Protein AF-A0A1G7PWF5-F1 (afdb_monomer_lite)

Radius of gyration: 15.07 Å; chains: 1; bounding box: 35×33×36 Å

Structure (mmCIF, N/CA/C/O backbone):
data_AF-A0A1G7PWF5-F1
#
_entry.id   AF-A0A1G7PWF5-F1
#
loop_
_atom_site.group_PDB
_atom_site.id
_atom_site.type_symbol
_atom_site.label_atom_id
_atom_site.label_alt_id
_atom_site.label_comp_id
_atom_site.label_asym_id
_atom_site.label_entity_id
_atom_site.label_seq_id
_atom_site.pdbx_PDB_ins_code
_atom_site.Cartn_x
_atom_site.Cartn_y
_atom_site.Cartn_z
_atom_site.occupancy
_atom_site.B_iso_or_equiv
_atom_site.auth_seq_id
_atom_site.auth_comp_id
_atom_site.auth_asym_id
_atom_site.auth_atom_id
_atom_site.pdbx_PDB_model_num
ATOM 1 N N . MET A 1 1 ? 5.969 7.345 -7.604 1.00 47.81 1 MET A N 1
ATOM 2 C CA . MET A 1 1 ? 6.328 8.525 -6.767 1.00 47.81 1 MET A CA 1
ATOM 3 C C . MET A 1 1 ? 5.433 9.717 -7.108 1.00 47.81 1 MET A C 1
ATOM 5 O O . MET A 1 1 ? 5.008 9.782 -8.260 1.00 47.81 1 MET A O 1
ATOM 9 N N . PRO A 1 2 ? 5.097 10.611 -6.155 1.00 43.47 2 PRO A N 1
ATOM 10 C CA . PRO A 1 2 ? 4.270 11.781 -6.446 1.00 43.47 2 PRO A CA 1
ATOM 11 C C . PRO A 1 2 ? 4.991 12.633 -7.488 1.00 43.47 2 PRO A C 1
ATOM 13 O O . PRO A 1 2 ? 6.157 12.969 -7.295 1.00 43.47 2 PRO A O 1
ATOM 16 N N . ASP A 1 3 ? 4.315 12.919 -8.596 1.00 47.72 3 ASP A N 1
ATOM 17 C CA . ASP A 1 3 ? 4.859 13.770 -9.649 1.00 47.72 3 ASP A CA 1
ATOM 18 C C . ASP A 1 3 ? 5.034 15.206 -9.149 1.00 47.72 3 ASP A C 1
ATOM 20 O O . ASP A 1 3 ? 4.375 15.651 -8.202 1.00 47.72 3 ASP A O 1
ATOM 24 N N . GLU A 1 4 ? 5.836 15.960 -9.893 1.00 52.75 4 GLU A N 1
ATOM 25 C CA . GLU A 1 4 ? 6.050 17.413 -9.807 1.00 52.75 4 GLU A CA 1
ATOM 26 C C . GLU A 1 4 ? 4.741 18.243 -9.759 1.00 52.75 4 GLU A C 1
ATOM 28 O O . GLU A 1 4 ? 4.753 19.428 -9.443 1.00 52.75 4 GLU A O 1
ATOM 33 N N . THR A 1 5 ? 3.585 17.610 -9.994 1.00 55.16 5 THR A N 1
ATOM 34 C CA . THR A 1 5 ? 2.229 18.160 -9.829 1.00 55.16 5 THR A CA 1
ATOM 35 C C . THR A 1 5 ? 1.796 18.388 -8.372 1.00 55.16 5 THR A C 1
ATOM 37 O O . THR A 1 5 ? 0.739 18.977 -8.142 1.00 55.16 5 THR A O 1
ATOM 40 N N . GLY A 1 6 ? 2.555 17.917 -7.373 1.00 55.53 6 GLY A N 1
ATOM 41 C CA . GLY A 1 6 ? 2.300 18.193 -5.949 1.00 55.53 6 GLY A CA 1
ATOM 42 C C . GLY A 1 6 ? 1.080 17.479 -5.345 1.00 55.53 6 GLY A C 1
ATOM 43 O O . GLY A 1 6 ? 0.717 17.734 -4.192 1.00 55.53 6 GLY A O 1
ATOM 44 N N . LYS A 1 7 ? 0.438 16.568 -6.091 1.00 61.28 7 LYS A N 1
ATOM 45 C CA . LYS A 1 7 ? -0.710 15.786 -5.609 1.00 61.28 7 LYS A CA 1
ATOM 46 C C . LYS A 1 7 ? -0.255 14.719 -4.613 1.00 61.28 7 LYS A C 1
ATOM 48 O O . LYS A 1 7 ? 0.490 13.803 -4.949 1.00 61.28 7 LYS A O 1
ATOM 53 N N . LYS A 1 8 ? -0.722 14.842 -3.369 1.00 70.38 8 LYS A N 1
ATOM 54 C CA . LYS A 1 8 ? -0.433 13.900 -2.279 1.00 70.38 8 LYS A CA 1
ATOM 55 C C . LYS A 1 8 ? -1.383 12.704 -2.329 1.00 70.38 8 LYS A C 1
ATOM 57 O O . LYS A 1 8 ? -2.546 12.855 -2.692 1.00 70.38 8 LYS A O 1
ATOM 62 N N . HIS A 1 9 ? -0.900 11.543 -1.889 1.00 74.62 9 HIS A N 1
ATOM 63 C CA . HIS A 1 9 ? -1.754 10.390 -1.601 1.00 74.62 9 HIS A CA 1
ATOM 64 C C . HIS A 1 9 ? -2.836 10.778 -0.589 1.00 74.62 9 HIS A C 1
ATOM 66 O O . HIS A 1 9 ? -2.530 11.398 0.438 1.00 74.62 9 HIS A O 1
ATOM 72 N N . LEU A 1 10 ? -4.089 10.411 -0.859 1.00 77.56 10 LEU A N 1
ATOM 73 C CA . LEU A 1 10 ? -5.193 10.679 0.057 1.00 77.56 10 LEU A CA 1
ATOM 74 C C . LEU A 1 10 ? -5.472 9.432 0.889 1.00 77.56 10 LEU A C 1
ATOM 76 O O . LEU A 1 10 ? -5.693 8.357 0.350 1.00 77.56 10 LEU A O 1
ATOM 80 N N . LYS A 1 11 ? -5.490 9.584 2.213 1.00 80.06 11 LYS A N 1
ATOM 81 C CA . LYS A 1 11 ? -5.928 8.546 3.155 1.00 80.06 11 LYS A CA 1
ATOM 82 C C . LYS A 1 11 ? -7.152 9.085 3.883 1.00 80.06 11 LYS A C 1
ATOM 84 O O . LYS A 1 11 ? -7.045 10.106 4.568 1.00 80.06 11 LYS A O 1
ATOM 89 N N . ARG A 1 12 ? -8.305 8.435 3.734 1.00 83.94 12 ARG A N 1
ATOM 90 C CA . ARG A 1 12 ? -9.563 8.850 4.368 1.00 83.94 12 ARG A CA 1
ATOM 91 C C . ARG A 1 12 ? -10.214 7.663 5.051 1.00 83.94 12 ARG A C 1
ATOM 93 O 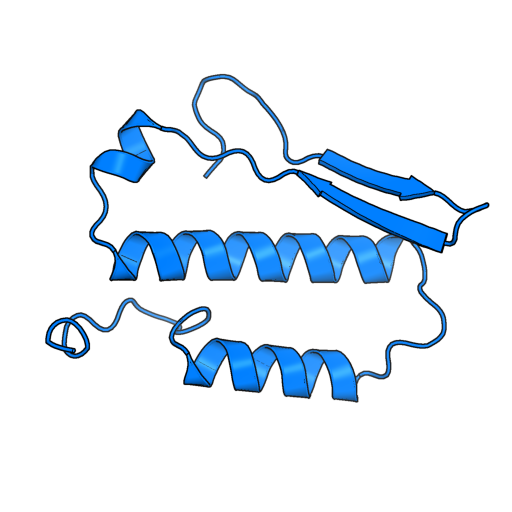O . ARG A 1 12 ? -10.444 6.647 4.415 1.00 83.94 12 ARG A O 1
ATOM 100 N N . TYR A 1 13 ? -10.526 7.811 6.330 1.00 83.06 13 TYR A N 1
ATOM 101 C CA . TYR A 1 13 ? -11.278 6.814 7.077 1.00 83.06 13 TYR A CA 1
ATOM 102 C C . TYR A 1 13 ? -12.624 7.388 7.479 1.00 83.06 13 TYR A C 1
ATOM 104 O O . TYR A 1 13 ? -12.683 8.426 8.147 1.00 83.06 13 TYR A O 1
ATOM 112 N N . ASP A 1 14 ? -13.685 6.701 7.084 1.00 84.44 14 ASP A N 1
ATOM 113 C CA . ASP A 1 14 ? -15.031 6.993 7.536 1.00 84.44 14 ASP A CA 1
ATOM 114 C C . ASP A 1 14 ? -15.348 6.133 8.755 1.00 84.44 14 ASP A C 1
ATOM 116 O O . ASP A 1 14 ? -15.403 4.905 8.697 1.00 84.44 14 ASP A O 1
ATOM 120 N N . LYS A 1 15 ? -15.538 6.797 9.894 1.00 79.75 15 LYS A N 1
ATOM 121 C CA . LYS A 1 15 ? -15.809 6.123 11.165 1.00 79.75 15 LYS A CA 1
ATOM 122 C C . LYS A 1 15 ? -17.216 5.536 11.232 1.00 79.75 15 LYS A C 1
ATOM 124 O O . LYS A 1 15 ? -17.412 4.583 11.985 1.00 79.75 15 LYS A O 1
ATOM 129 N N . LYS A 1 16 ? -18.181 6.126 10.518 1.00 83.81 16 LYS A N 1
ATOM 130 C CA . LYS A 1 16 ? -19.589 5.717 10.559 1.00 83.81 16 LYS A CA 1
ATOM 131 C C . LYS A 1 16 ? -19.757 4.393 9.826 1.00 83.81 16 LYS A C 1
ATOM 133 O O . LYS A 1 16 ? -20.294 3.444 10.390 1.00 83.81 16 LYS A O 1
ATOM 138 N N . ASP A 1 17 ? -19.200 4.333 8.625 1.00 82.44 17 ASP A N 1
ATOM 139 C CA . ASP A 1 17 ? -19.340 3.188 7.727 1.00 82.44 17 ASP A CA 1
ATOM 140 C C . ASP A 1 17 ? -18.136 2.225 7.809 1.00 82.44 17 ASP A C 1
ATOM 142 O O . ASP A 1 17 ? -18.123 1.174 7.174 1.00 82.44 17 ASP A O 1
ATOM 146 N N . LYS A 1 18 ? -17.128 2.560 8.631 1.00 81.31 18 LYS A N 1
ATOM 147 C CA . LYS A 1 18 ? -15.908 1.773 8.893 1.00 81.31 18 L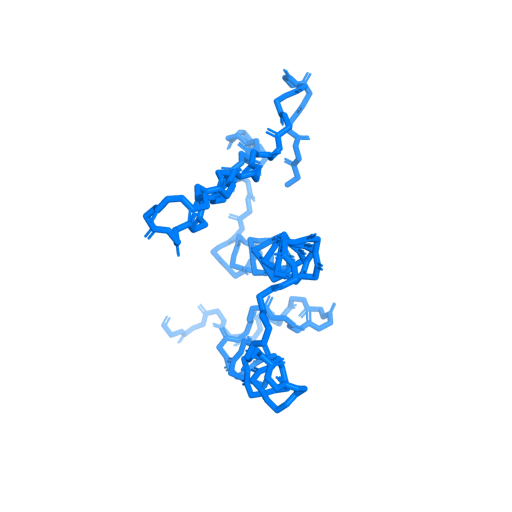YS A CA 1
ATOM 148 C C . LYS A 1 18 ? -15.123 1.404 7.627 1.00 81.31 18 LYS A C 1
ATOM 150 O O . LYS A 1 18 ? -14.493 0.347 7.586 1.00 81.31 18 LYS A O 1
ATOM 155 N N . TYR A 1 19 ? -15.104 2.278 6.621 1.00 83.94 19 TYR A N 1
ATOM 156 C CA . TYR A 1 19 ? -14.323 2.077 5.398 1.00 83.94 19 TYR A CA 1
ATOM 157 C C . TYR A 1 19 ? -13.087 2.977 5.356 1.00 83.94 19 TYR A C 1
ATOM 159 O O . TYR A 1 19 ? -13.108 4.137 5.777 1.00 83.94 19 TYR A O 1
ATOM 167 N N . LEU A 1 20 ? -11.994 2.427 4.828 1.00 86.69 20 LEU A N 1
ATOM 168 C CA . LEU A 1 20 ? -10.753 3.139 4.548 1.00 86.69 20 LEU A CA 1
ATOM 169 C C . LEU A 1 20 ? -10.593 3.297 3.033 1.00 86.69 20 LEU A C 1
ATOM 171 O O . LEU A 1 20 ? -10.561 2.311 2.304 1.00 86.69 20 LEU A O 1
ATOM 175 N N . THR A 1 21 ? -10.437 4.535 2.579 1.00 88.62 21 THR A N 1
ATOM 176 C CA . THR A 1 21 ? -10.091 4.880 1.199 1.00 88.62 21 THR A CA 1
ATOM 177 C C . THR A 1 21 ? -8.638 5.335 1.139 1.00 88.62 21 THR A C 1
ATOM 179 O O . THR A 1 21 ? -8.212 6.187 1.930 1.00 88.62 21 THR A O 1
ATOM 182 N N . ILE A 1 22 ? -7.885 4.776 0.193 1.00 87.19 22 ILE A N 1
ATOM 183 C CA . ILE A 1 22 ? -6.511 5.171 -0.115 1.00 87.19 22 ILE A CA 1
ATOM 184 C C . ILE A 1 22 ? -6.441 5.501 -1.605 1.00 87.19 22 ILE A C 1
ATOM 186 O O . ILE A 1 22 ? -6.510 4.598 -2.434 1.00 87.19 22 ILE A O 1
ATOM 190 N N . ASP A 1 23 ? -6.265 6.778 -1.936 1.00 87.31 23 ASP A N 1
ATOM 191 C CA . ASP A 1 23 ? -6.064 7.220 -3.315 1.00 87.31 23 ASP A CA 1
ATOM 192 C C . ASP A 1 23 ? -4.570 7.378 -3.590 1.00 87.31 23 ASP A C 1
ATOM 194 O O . ASP A 1 23 ? -3.869 8.189 -2.966 1.00 87.31 23 ASP A O 1
ATOM 198 N N . ILE A 1 24 ? -4.076 6.600 -4.549 1.00 85.69 24 ILE A N 1
ATOM 199 C CA . ILE A 1 24 ? -2.675 6.610 -4.954 1.00 85.69 24 ILE A CA 1
ATOM 200 C C . ILE A 1 24 ? -2.542 7.403 -6.245 1.00 85.69 24 ILE A C 1
ATOM 202 O O . ILE A 1 24 ? -3.129 7.063 -7.263 1.00 85.69 24 ILE A O 1
ATOM 206 N N . THR A 1 25 ? -1.748 8.471 -6.200 1.00 84.06 25 THR A N 1
ATOM 207 C CA . THR A 1 25 ? -1.374 9.230 -7.391 1.00 84.06 25 THR A CA 1
ATOM 208 C C . THR A 1 25 ? 0.050 8.869 -7.782 1.00 84.06 25 THR A C 1
ATOM 210 O O . THR A 1 25 ? 0.957 8.903 -6.948 1.00 84.06 25 THR A O 1
ATOM 213 N N . VAL A 1 26 ? 0.239 8.533 -9.053 1.00 81.31 26 VAL A N 1
ATOM 214 C CA . VAL A 1 26 ? 1.555 8.336 -9.661 1.00 81.31 26 VAL A CA 1
ATOM 215 C C . VAL A 1 26 ? 1.722 9.286 -10.828 1.00 81.31 26 VAL A C 1
ATOM 217 O O . VAL A 1 26 ? 0.748 9.674 -11.476 1.00 81.31 26 VAL A O 1
ATOM 220 N N . GLY A 1 27 ? 2.967 9.658 -11.081 1.00 83.69 27 GLY A N 1
ATOM 221 C CA . GLY A 1 27 ? 3.300 10.453 -12.237 1.00 83.69 27 GLY A CA 1
ATOM 222 C C . GLY A 1 27 ? 3.146 9.705 -13.540 1.00 83.69 27 GLY A C 1
ATOM 223 O O . GLY A 1 27 ? 3.829 8.705 -13.733 1.00 83.69 27 GLY A O 1
ATOM 224 N N . LEU A 1 28 ? 2.270 10.166 -14.432 1.00 83.50 28 LEU A N 1
ATOM 225 C CA . LEU A 1 28 ? 1.943 9.429 -15.654 1.00 83.50 28 LEU A CA 1
ATOM 226 C C . LEU A 1 28 ? 3.167 9.264 -16.563 1.00 83.50 28 LEU A C 1
ATOM 228 O O . LEU A 1 28 ? 3.424 8.171 -17.061 1.00 83.50 28 LEU A O 1
ATOM 232 N N . GLU A 1 29 ? 3.933 10.336 -16.754 1.00 86.00 29 GLU A N 1
ATOM 233 C CA . GLU A 1 29 ? 5.083 10.330 -17.661 1.00 86.00 29 GLU A CA 1
ATOM 234 C C . GLU A 1 29 ? 6.266 9.542 -17.092 1.00 86.00 29 GLU A C 1
ATOM 236 O O . GLU A 1 29 ? 6.963 8.862 -17.843 1.00 86.00 29 GLU A O 1
ATOM 241 N N . LYS A 1 30 ? 6.462 9.551 -15.764 1.00 84.00 30 LYS A N 1
ATOM 242 C CA . LYS A 1 30 ? 7.419 8.645 -15.113 1.00 84.00 30 LYS A CA 1
ATOM 243 C C . LYS A 1 30 ? 6.943 7.194 -15.221 1.00 84.00 30 LYS A C 1
ATOM 245 O O . LYS A 1 30 ? 7.717 6.326 -15.602 1.00 84.00 30 LYS A O 1
ATOM 250 N N . TYR A 1 31 ? 5.669 6.937 -14.937 1.00 86.06 31 TYR A N 1
ATOM 251 C CA . TYR A 1 31 ? 5.093 5.593 -14.916 1.00 86.06 31 TYR A CA 1
ATOM 252 C C . TYR A 1 31 ? 5.148 4.902 -16.284 1.00 86.06 31 TYR A C 1
ATOM 254 O O . TYR A 1 31 ? 5.499 3.728 -16.369 1.00 86.06 31 TYR A O 1
ATOM 262 N N . LYS A 1 32 ? 4.877 5.637 -17.370 1.00 87.50 32 LYS A N 1
ATOM 263 C CA . LYS A 1 32 ? 4.960 5.115 -18.745 1.00 87.50 32 LYS A CA 1
ATOM 264 C C . LYS A 1 32 ? 6.364 4.678 -19.169 1.00 87.50 32 LYS A C 1
ATOM 266 O O . LYS A 1 32 ? 6.475 3.899 -20.108 1.00 87.50 32 LYS A O 1
ATOM 271 N N . LYS A 1 33 ? 7.417 5.192 -18.525 1.00 90.81 33 LYS A N 1
ATOM 272 C CA . LYS A 1 33 ? 8.812 4.835 -18.832 1.00 90.81 33 LYS A CA 1
ATOM 273 C C . LYS A 1 33 ? 9.271 3.556 -18.132 1.00 90.81 33 LYS A C 1
ATOM 275 O O . LYS A 1 33 ? 10.325 3.046 -18.485 1.00 90.81 33 LYS A O 1
ATOM 280 N N . LEU A 1 34 ? 8.505 3.073 -17.155 1.00 89.44 34 LEU A N 1
ATOM 281 C CA . LEU A 1 34 ? 8.828 1.885 -16.376 1.00 89.44 34 LEU A CA 1
ATOM 282 C C . LEU A 1 34 ? 8.342 0.614 -17.084 1.00 89.44 34 LEU A C 1
ATOM 284 O O . LEU A 1 34 ? 7.224 0.575 -17.611 1.00 89.44 34 LEU A O 1
ATOM 288 N N . TYR A 1 35 ? 9.139 -0.450 -17.020 1.00 89.25 35 TYR A N 1
ATOM 289 C CA . TYR A 1 35 ? 8.700 -1.807 -17.327 1.00 89.25 35 TYR A CA 1
ATOM 290 C C . TYR A 1 35 ? 7.576 -2.233 -16.375 1.00 89.25 35 TYR A C 1
ATOM 292 O O . TYR A 1 35 ? 7.468 -1.753 -15.247 1.00 89.25 35 TYR A O 1
ATOM 300 N N . LYS A 1 36 ? 6.744 -3.195 -16.794 1.00 86.88 36 LYS A N 1
ATOM 301 C CA . LYS A 1 36 ? 5.630 -3.697 -15.964 1.00 86.88 36 LYS A CA 1
ATOM 302 C C . LYS A 1 36 ? 6.092 -4.180 -14.584 1.00 86.88 36 LYS A C 1
ATOM 304 O O . LYS A 1 36 ? 5.372 -3.990 -13.605 1.00 86.88 36 LYS A O 1
ATOM 309 N N . ILE A 1 37 ? 7.277 -4.786 -14.505 1.00 85.56 37 ILE A N 1
ATOM 310 C CA . ILE A 1 37 ? 7.849 -5.266 -13.245 1.00 85.56 37 ILE A CA 1
ATOM 311 C C . ILE A 1 37 ? 8.260 -4.108 -12.326 1.00 85.56 37 ILE A C 1
ATOM 313 O O . ILE A 1 37 ? 7.930 -4.116 -11.145 1.00 85.56 37 ILE A O 1
ATOM 317 N N . GLU A 1 38 ? 8.853 -3.049 -12.877 1.00 87.88 38 GLU A N 1
ATOM 318 C CA . GLU A 1 38 ? 9.191 -1.829 -12.137 1.00 87.88 38 GLU A CA 1
ATOM 319 C C . GLU A 1 38 ? 7.930 -1.077 -11.688 1.00 87.88 38 GLU A C 1
ATOM 321 O O . GLU A 1 38 ? 7.859 -0.596 -10.560 1.00 87.88 38 GLU A O 1
ATOM 326 N N . GLN A 1 39 ? 6.897 -1.013 -12.537 1.00 88.81 39 GLN A N 1
ATOM 327 C CA . GLN A 1 39 ? 5.596 -0.445 -12.171 1.00 88.81 39 GLN A CA 1
ATOM 328 C C . GLN A 1 39 ? 4.981 -1.193 -10.989 1.00 88.81 39 GLN A C 1
ATOM 330 O O . GLN A 1 39 ? 4.458 -0.566 -10.067 1.00 88.81 39 GLN A O 1
ATOM 335 N N . ARG A 1 40 ? 5.033 -2.528 -11.022 1.00 88.00 40 ARG A N 1
ATOM 336 C CA . ARG A 1 40 ? 4.522 -3.400 -9.963 1.00 88.00 40 ARG A CA 1
ATOM 337 C C . ARG A 1 40 ? 5.304 -3.218 -8.664 1.00 88.00 40 ARG A C 1
ATOM 339 O O . ARG A 1 40 ? 4.678 -3.075 -7.618 1.00 88.00 40 ARG A O 1
ATOM 346 N N . HIS A 1 41 ? 6.631 -3.168 -8.744 1.00 88.31 41 HIS A N 1
ATOM 347 C CA . HIS A 1 41 ? 7.517 -2.911 -7.608 1.00 88.31 41 HIS A CA 1
ATOM 348 C C . HIS A 1 41 ? 7.249 -1.535 -6.983 1.00 88.31 41 HIS A C 1
ATOM 350 O O . HIS A 1 41 ? 6.883 -1.455 -5.808 1.00 88.31 41 HIS A O 1
ATOM 356 N N . GLU A 1 42 ? 7.304 -0.451 -7.769 1.00 88.12 42 GLU A N 1
ATOM 357 C CA . GLU A 1 42 ? 7.059 0.905 -7.255 1.00 88.12 42 GLU A CA 1
ATOM 358 C C . GLU A 1 42 ? 5.655 1.026 -6.635 1.00 88.12 42 GLU A C 1
ATOM 360 O O . GLU A 1 42 ? 5.499 1.590 -5.546 1.00 88.12 42 GLU A O 1
ATOM 365 N N . LEU A 1 43 ? 4.618 0.508 -7.305 1.00 88.00 43 LEU A N 1
ATOM 366 C CA . LEU A 1 43 ? 3.248 0.553 -6.785 1.00 88.00 43 LEU A CA 1
ATOM 367 C C . LEU A 1 43 ? 3.077 -0.313 -5.537 1.00 88.00 43 LEU A C 1
ATOM 369 O O . LEU A 1 43 ? 2.390 0.119 -4.611 1.00 88.00 43 LEU A O 1
ATOM 373 N N . GLY A 1 44 ? 3.700 -1.490 -5.489 1.00 90.19 44 GLY A N 1
ATOM 374 C CA . GLY A 1 44 ? 3.631 -2.410 -4.358 1.00 90.19 44 GLY A CA 1
ATOM 375 C C . GLY A 1 44 ? 4.127 -1.764 -3.070 1.00 90.19 44 GLY A C 1
ATOM 376 O O . GLY A 1 44 ? 3.395 -1.718 -2.075 1.00 90.19 44 GLY A O 1
ATOM 377 N N . HIS A 1 45 ? 5.311 -1.149 -3.116 1.00 90.06 45 HIS A N 1
ATOM 378 C CA . HIS A 1 45 ? 5.879 -0.408 -1.984 1.00 90.06 45 HIS A CA 1
ATOM 379 C C . HIS A 1 45 ? 5.008 0.783 -1.564 1.00 90.06 45 HIS A C 1
ATOM 381 O O . HIS A 1 45 ? 4.767 0.995 -0.369 1.00 90.06 45 HIS A O 1
ATOM 387 N N . VAL A 1 46 ? 4.469 1.538 -2.529 1.00 88.62 46 VAL A N 1
ATOM 388 C CA . VAL A 1 46 ? 3.572 2.669 -2.242 1.00 88.62 46 VAL A CA 1
ATOM 389 C C . VAL A 1 46 ? 2.271 2.193 -1.589 1.00 88.62 46 VAL A C 1
ATOM 391 O O . VAL A 1 46 ? 1.865 2.768 -0.576 1.00 88.62 46 VAL A O 1
ATOM 394 N N . ILE A 1 47 ? 1.620 1.156 -2.118 1.00 88.25 47 ILE A N 1
ATOM 395 C CA . ILE A 1 47 ? 0.383 0.588 -1.559 1.00 88.25 47 ILE A CA 1
ATOM 396 C C . ILE A 1 47 ? 0.635 0.089 -0.138 1.00 88.25 47 ILE A C 1
ATOM 398 O O . ILE A 1 47 ? -0.070 0.502 0.787 1.00 88.25 47 ILE A O 1
ATOM 402 N N . TYR A 1 48 ? 1.657 -0.747 0.046 1.00 89.50 48 TYR A N 1
ATOM 403 C CA . TYR A 1 48 ? 1.972 -1.357 1.334 1.00 89.50 48 TYR A CA 1
ATOM 404 C C . TYR A 1 48 ? 2.258 -0.301 2.409 1.00 89.50 48 TYR A C 1
ATOM 406 O O . TYR A 1 48 ? 1.666 -0.341 3.491 1.00 89.50 48 TYR A O 1
ATOM 414 N N . GLY A 1 49 ? 3.098 0.693 2.099 1.00 88.25 49 GLY A N 1
ATOM 415 C CA . GLY A 1 49 ? 3.400 1.790 3.019 1.00 88.25 49 GLY A CA 1
ATOM 416 C C . GLY A 1 49 ? 2.159 2.613 3.375 1.00 88.25 49 GLY A C 1
ATOM 417 O O . GLY A 1 49 ? 1.879 2.854 4.551 1.00 88.25 49 GLY A O 1
ATOM 418 N N . ASN A 1 50 ? 1.355 2.994 2.374 1.00 87.94 50 ASN A N 1
ATOM 419 C CA . ASN A 1 50 ? 0.148 3.784 2.615 1.00 87.94 50 ASN A CA 1
ATOM 420 C C . ASN A 1 50 ? -0.900 3.024 3.440 1.00 87.94 50 ASN A C 1
ATOM 422 O O . ASN A 1 50 ? -1.515 3.632 4.323 1.00 87.94 50 ASN A O 1
ATOM 426 N N . LEU A 1 51 ? -1.080 1.726 3.182 1.00 87.12 51 LEU A N 1
ATOM 427 C CA . LEU A 1 51 ? -1.994 0.861 3.925 1.00 87.12 51 LEU A CA 1
ATOM 428 C C . LEU A 1 51 ? -1.539 0.689 5.375 1.00 87.12 51 LEU A C 1
ATOM 430 O O . LEU A 1 51 ? -2.332 0.910 6.292 1.00 87.12 51 LEU A O 1
ATOM 434 N N . ARG A 1 52 ? -0.255 0.375 5.590 1.00 85.94 52 ARG A N 1
ATOM 435 C CA . ARG A 1 52 ? 0.327 0.221 6.929 1.00 85.94 52 ARG A CA 1
ATOM 436 C C . ARG A 1 52 ? 0.136 1.472 7.779 1.00 85.94 52 ARG A C 1
ATOM 438 O O . ARG A 1 52 ? -0.375 1.395 8.896 1.00 85.94 52 ARG A O 1
ATOM 445 N N . ASP A 1 53 ? 0.477 2.630 7.227 1.00 86.44 53 ASP A N 1
ATOM 446 C CA . ASP A 1 53 ? 0.303 3.916 7.900 1.00 86.44 53 ASP A CA 1
ATOM 447 C C . ASP A 1 53 ? -1.160 4.209 8.240 1.00 86.44 53 ASP A C 1
ATOM 449 O O . ASP A 1 53 ? -1.463 4.705 9.326 1.00 86.44 53 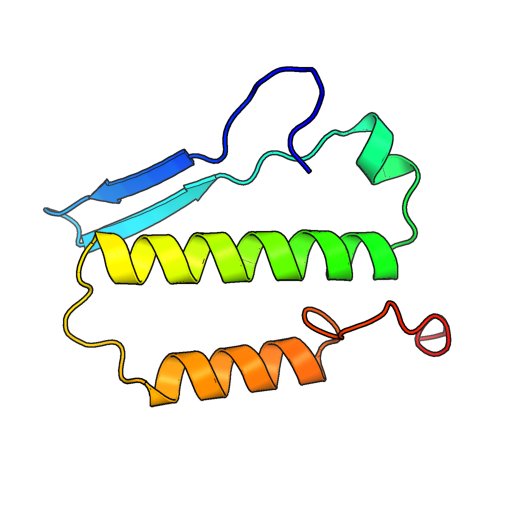ASP A O 1
ATOM 453 N N . ALA A 1 54 ? -2.073 3.951 7.300 1.00 85.69 54 ALA A N 1
ATOM 454 C CA . ALA A 1 54 ? -3.486 4.243 7.483 1.00 85.69 54 ALA A CA 1
ATOM 455 C C . ALA A 1 54 ? -4.098 3.363 8.579 1.00 85.69 54 ALA A C 1
ATOM 457 O O . ALA A 1 54 ? -4.760 3.882 9.480 1.00 85.69 54 ALA A O 1
ATOM 458 N N . LEU A 1 55 ? -3.834 2.057 8.547 1.00 81.50 55 LEU A N 1
ATOM 459 C CA . LEU A 1 55 ? -4.336 1.122 9.552 1.00 81.50 55 LEU A CA 1
ATOM 460 C C . LEU A 1 55 ? -3.803 1.456 10.954 1.00 81.50 55 LEU A C 1
ATOM 462 O O . LEU A 1 55 ? -4.590 1.498 11.906 1.00 81.50 55 LEU A O 1
ATOM 466 N N . ASN A 1 56 ? -2.515 1.809 11.062 1.00 81.56 56 ASN A N 1
ATOM 467 C CA . ASN A 1 56 ? -1.910 2.290 12.309 1.00 81.56 56 ASN A CA 1
ATOM 468 C C . ASN A 1 56 ? -2.562 3.594 12.798 1.00 81.56 56 ASN A C 1
ATOM 470 O O . ASN A 1 56 ? -2.965 3.701 13.959 1.00 81.56 56 ASN A O 1
ATOM 474 N N . LYS A 1 57 ? -2.711 4.589 11.913 1.00 84.25 57 LYS A N 1
ATOM 475 C CA . LYS A 1 57 ? -3.268 5.911 12.243 1.00 84.25 57 LYS A CA 1
ATOM 476 C C . LYS A 1 57 ? -4.712 5.831 12.729 1.00 84.25 57 LYS A C 1
ATOM 478 O O . LYS A 1 57 ? -5.078 6.510 13.689 1.00 84.25 57 LYS A O 1
ATOM 483 N N . TYR A 1 58 ? -5.539 5.037 12.057 1.00 82.50 58 TYR A N 1
ATOM 484 C CA . TYR A 1 58 ? -6.961 4.922 12.377 1.00 82.50 58 TYR A CA 1
ATOM 485 C C . TYR A 1 58 ? -7.257 3.875 13.450 1.00 82.50 58 TYR A C 1
ATOM 487 O O . TYR A 1 58 ? -8.424 3.690 13.791 1.00 82.50 58 TYR A O 1
ATOM 495 N N . LYS A 1 59 ? -6.211 3.258 14.026 1.00 76.12 59 LYS A N 1
ATOM 496 C CA . LYS A 1 59 ? -6.302 2.259 15.094 1.00 76.12 59 LYS A CA 1
ATOM 497 C C . LYS A 1 59 ? -7.355 1.211 14.761 1.00 76.12 59 LYS A C 1
ATOM 499 O O . LYS A 1 59 ? -8.277 1.001 15.545 1.00 76.12 59 LYS A O 1
ATOM 504 N N . PHE A 1 60 ? -7.271 0.590 13.587 1.00 74.50 60 PHE A N 1
ATOM 505 C CA . PHE A 1 60 ? -8.144 -0.540 13.290 1.00 74.50 60 PHE A CA 1
ATOM 506 C C . PHE A 1 60 ? -7.828 -1.665 14.293 1.00 74.50 60 PHE A C 1
ATOM 508 O O . PHE A 1 60 ? -6.867 -2.408 14.132 1.00 74.50 60 PHE A O 1
ATOM 515 N N . VAL A 1 61 ? -8.635 -1.738 15.358 1.00 56.03 61 VAL A N 1
ATOM 516 C CA . VAL A 1 61 ? -8.396 -2.434 16.644 1.00 56.03 61 VAL A CA 1
ATOM 517 C C . VAL A 1 61 ? -8.241 -3.965 16.514 1.00 56.03 61 VAL A C 1
ATOM 519 O O . VAL A 1 61 ? -8.053 -4.650 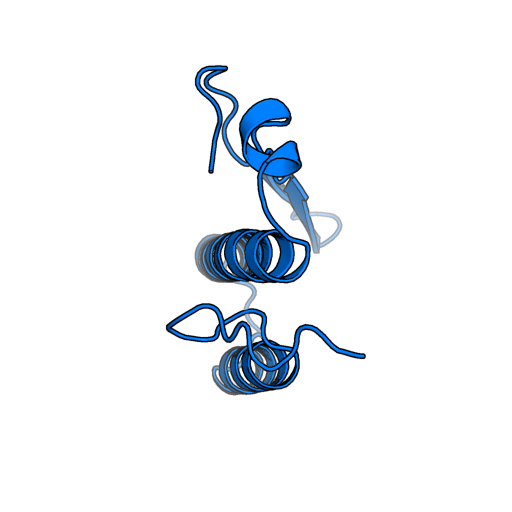17.509 1.00 56.03 61 VAL A O 1
ATOM 522 N N . LYS A 1 62 ? -8.318 -4.527 15.303 1.00 60.56 62 LYS A N 1
ATOM 523 C CA . LYS A 1 62 ? -8.310 -5.978 15.053 1.00 60.56 62 LYS A CA 1
ATOM 524 C C . LYS A 1 62 ? -7.276 -6.469 14.041 1.00 60.56 62 LYS A C 1
ATOM 526 O O . LYS A 1 62 ? -7.291 -7.655 13.730 1.00 60.56 62 LYS A O 1
ATOM 531 N N . PHE A 1 63 ? -6.400 -5.614 13.516 1.00 62.47 63 PHE A N 1
ATOM 532 C CA . PHE A 1 63 ? -5.294 -6.134 12.713 1.00 62.47 63 PHE A CA 1
ATOM 533 C C . PHE A 1 63 ? -4.225 -6.678 13.651 1.00 62.47 63 PHE A C 1
ATOM 535 O O . PHE A 1 63 ? -3.487 -5.918 14.274 1.00 62.47 63 PHE A O 1
ATOM 542 N N . ASP A 1 64 ? -4.206 -8.001 13.777 1.00 66.44 64 ASP A N 1
ATOM 543 C CA . ASP A 1 64 ? -3.106 -8.723 14.398 1.00 66.44 64 ASP A CA 1
ATOM 544 C C . ASP A 1 64 ? -1.805 -8.415 13.634 1.00 66.44 64 ASP A C 1
ATOM 546 O O . ASP A 1 64 ? -1.816 -8.216 12.413 1.00 66.44 64 ASP A O 1
ATOM 550 N N . SER A 1 65 ? -0.681 -8.385 14.348 1.00 69.62 65 SER A N 1
ATOM 551 C CA . SER A 1 65 ? 0.660 -8.467 13.763 1.00 69.62 65 SER A CA 1
ATOM 552 C C . SER A 1 65 ? 0.778 -9.545 12.680 1.00 69.62 65 SER A C 1
ATOM 554 O O . SER A 1 65 ? 1.489 -9.328 11.694 1.00 69.62 65 SER A O 1
ATOM 556 N N . ASP A 1 66 ? 0.039 -10.646 12.820 1.00 81.31 66 ASP A N 1
ATOM 557 C CA . ASP A 1 66 ? 0.018 -11.744 11.856 1.00 81.31 66 ASP A CA 1
ATOM 558 C C . ASP A 1 66 ? -0.557 -11.334 10.494 1.00 81.31 66 ASP A C 1
ATOM 560 O O . ASP A 1 66 ? 0.006 -11.698 9.466 1.00 81.31 66 ASP A O 1
ATOM 564 N N . PHE A 1 67 ? -1.569 -10.458 10.442 1.00 82.69 67 PHE A N 1
ATOM 565 C CA . PHE A 1 67 ? -2.106 -9.984 9.160 1.00 82.69 67 PHE A CA 1
ATOM 566 C C . PHE A 1 67 ? -1.046 -9.254 8.331 1.00 82.69 67 PHE A C 1
ATOM 568 O O . PHE A 1 67 ? -0.918 -9.489 7.133 1.00 82.69 67 PHE A O 1
ATOM 575 N N . PHE A 1 68 ? -0.277 -8.349 8.947 1.00 81.75 68 PHE A N 1
ATOM 576 C CA . PHE A 1 68 ? 0.757 -7.616 8.211 1.00 81.75 68 PHE A CA 1
ATOM 577 C C . PHE A 1 68 ? 1.904 -8.517 7.787 1.00 81.75 68 PHE A C 1
ATOM 579 O O . PHE A 1 68 ? 2.497 -8.281 6.737 1.00 81.75 68 PHE A O 1
ATOM 586 N N . LYS A 1 69 ? 2.218 -9.528 8.594 1.00 86.00 69 LYS A N 1
ATOM 587 C CA . LYS A 1 69 ? 3.217 -10.531 8.253 1.00 86.00 69 LYS A CA 1
ATOM 588 C C . LYS A 1 69 ? 2.768 -11.343 7.039 1.00 86.00 69 LYS A C 1
ATOM 590 O O . LYS A 1 69 ? 3.514 -11.410 6.067 1.00 86.00 69 LYS A O 1
ATOM 595 N N . ASP A 1 70 ? 1.544 -11.859 7.055 1.00 88.88 70 ASP A N 1
ATOM 596 C CA . ASP A 1 70 ? 0.983 -12.653 5.960 1.00 88.88 70 ASP A CA 1
ATOM 597 C C . ASP A 1 70 ? 0.813 -11.817 4.692 1.00 88.88 70 ASP A C 1
ATOM 599 O O . ASP A 1 70 ? 1.217 -12.231 3.608 1.00 88.88 70 ASP A O 1
ATOM 603 N N . PHE A 1 71 ? 0.309 -10.590 4.827 1.00 87.56 71 PHE A N 1
ATOM 604 C CA . PHE A 1 71 ? 0.179 -9.670 3.703 1.00 87.56 71 PHE A CA 1
ATOM 605 C C . PHE A 1 71 ? 1.542 -9.301 3.109 1.00 87.56 71 PHE A C 1
ATOM 607 O O . PHE A 1 71 ? 1.684 -9.255 1.887 1.00 87.56 71 PHE A O 1
ATOM 614 N N . LYS A 1 72 ? 2.562 -9.072 3.949 1.00 89.25 72 LYS A N 1
ATOM 615 C CA . LYS A 1 72 ? 3.930 -8.809 3.483 1.00 89.25 72 LYS A CA 1
ATOM 616 C C . LYS A 1 72 ? 4.514 -10.027 2.764 1.00 89.25 72 LYS A C 1
ATOM 618 O O . LYS A 1 72 ? 5.119 -9.852 1.711 1.00 89.25 72 LYS A O 1
ATOM 623 N N . ASN A 1 73 ? 4.320 -11.231 3.303 1.00 91.00 73 ASN A N 1
ATOM 624 C CA . ASN A 1 73 ? 4.777 -12.473 2.678 1.00 91.00 73 ASN A CA 1
ATOM 625 C C . ASN A 1 73 ? 4.127 -12.669 1.307 1.00 91.00 73 ASN A C 1
ATOM 627 O O . ASN A 1 73 ? 4.841 -12.822 0.323 1.00 91.00 73 ASN A O 1
ATOM 631 N N . TRP A 1 74 ? 2.803 -12.535 1.222 1.00 90.56 74 TRP A N 1
ATOM 632 C CA . TRP A 1 74 ? 2.082 -12.601 -0.048 1.00 90.56 74 TRP A CA 1
ATOM 633 C C . TRP A 1 74 ? 2.584 -11.554 -1.050 1.00 90.56 74 TRP A C 1
ATOM 635 O O . TRP A 1 74 ? 2.847 -11.877 -2.204 1.00 90.56 74 TRP A O 1
ATOM 645 N N . CYS A 1 75 ? 2.793 -10.307 -0.612 1.00 89.38 75 CYS A N 1
ATOM 646 C CA . CYS A 1 75 ? 3.361 -9.264 -1.468 1.00 89.38 75 CYS A CA 1
ATOM 647 C C . CYS A 1 75 ? 4.768 -9.622 -1.984 1.00 89.38 75 CYS A C 1
ATOM 649 O O . CYS A 1 75 ? 5.101 -9.286 -3.118 1.00 89.38 75 CYS A O 1
ATOM 651 N N . ASN A 1 76 ? 5.600 -10.282 -1.176 1.00 88.62 76 ASN A N 1
ATOM 652 C CA . ASN A 1 76 ? 6.910 -10.762 -1.619 1.00 88.62 76 ASN A CA 1
ATOM 653 C C . ASN A 1 76 ? 6.776 -11.881 -2.660 1.00 88.62 76 ASN A C 1
ATOM 655 O O . ASN A 1 76 ? 7.447 -11.821 -3.685 1.00 88.62 76 ASN A O 1
ATOM 659 N N . GLU A 1 77 ? 5.882 -12.847 -2.436 1.00 87.44 77 GLU A N 1
ATOM 660 C CA . GLU A 1 77 ? 5.632 -13.971 -3.354 1.00 87.44 77 GLU A CA 1
ATOM 661 C C . GLU A 1 77 ? 5.199 -13.503 -4.748 1.00 87.44 77 GLU A C 1
ATOM 663 O O . GLU A 1 77 ? 5.615 -14.074 -5.751 1.00 87.44 77 GLU A O 1
ATOM 668 N N . ILE A 1 78 ? 4.405 -12.432 -4.830 1.00 85.19 78 ILE A N 1
ATOM 669 C CA . ILE A 1 78 ? 3.947 -11.867 -6.112 1.00 85.19 78 ILE A CA 1
ATOM 670 C C . ILE A 1 78 ? 4.904 -10.814 -6.705 1.00 85.19 78 ILE A C 1
ATOM 672 O O . ILE A 1 78 ? 4.547 -10.129 -7.676 1.00 85.19 78 ILE A O 1
ATOM 676 N N . GLY A 1 79 ? 6.084 -10.635 -6.101 1.00 82.31 79 GLY A N 1
ATOM 677 C CA . GLY A 1 79 ? 7.134 -9.723 -6.562 1.00 82.31 79 GLY A CA 1
ATOM 678 C C . GLY A 1 79 ? 6.894 -8.236 -6.266 1.00 82.31 79 GLY A C 1
ATOM 679 O O . GLY A 1 79 ? 7.543 -7.379 -6.858 1.00 82.31 79 GLY A O 1
ATOM 680 N N . TRP A 1 80 ? 5.947 -7.888 -5.389 1.00 87.06 80 TRP A N 1
ATOM 681 C CA . TRP A 1 80 ? 5.582 -6.492 -5.094 1.00 87.06 80 TRP A CA 1
ATOM 682 C C . TRP A 1 80 ? 6.515 -5.804 -4.100 1.00 87.06 80 TRP A C 1
ATOM 684 O O . TRP A 1 80 ? 6.673 -4.588 -4.167 1.00 87.06 80 TRP A O 1
ATOM 694 N N . LEU A 1 81 ? 7.083 -6.559 -3.156 1.00 89.94 81 LEU A N 1
ATOM 695 C CA . LEU A 1 81 ? 7.915 -6.027 -2.068 1.00 89.94 81 LEU A CA 1
ATOM 696 C C . LEU A 1 81 ? 9.342 -6.588 -2.063 1.00 89.94 81 LEU A C 1
ATOM 698 O O . LEU A 1 81 ? 10.015 -6.529 -1.037 1.00 89.94 81 LEU A O 1
ATOM 702 N N . MET A 1 82 ? 9.816 -7.087 -3.208 1.00 85.56 82 MET A N 1
ATOM 703 C CA . MET A 1 82 ? 11.222 -7.463 -3.358 1.00 85.56 82 MET A CA 1
ATOM 704 C C . MET A 1 82 ? 12.130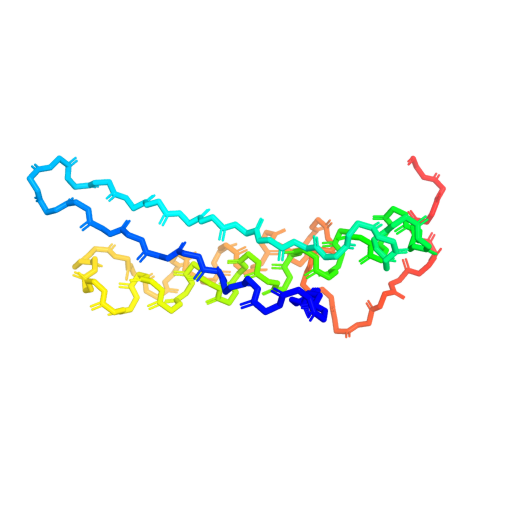 -6.259 -3.083 1.00 85.56 82 MET A C 1
ATOM 706 O O . MET A 1 82 ? 11.777 -5.114 -3.396 1.00 85.56 82 MET A O 1
ATOM 710 N N . ASP A 1 83 ? 13.294 -6.520 -2.488 1.00 82.50 83 ASP A N 1
ATOM 711 C CA . ASP A 1 83 ? 14.271 -5.475 -2.164 1.00 82.50 83 ASP A CA 1
ATOM 712 C C . ASP A 1 83 ? 14.789 -4.797 -3.442 1.00 82.50 83 ASP A C 1
ATOM 714 O O . ASP A 1 83 ? 14.932 -3.575 -3.493 1.00 82.50 83 ASP A O 1
ATOM 718 N N . GLU A 1 84 ? 14.955 -5.579 -4.509 1.00 82.75 84 GLU A N 1
ATOM 719 C CA . GLU A 1 84 ? 15.334 -5.119 -5.842 1.00 82.75 84 GLU A CA 1
ATOM 720 C C . GLU A 1 84 ? 14.360 -5.651 -6.899 1.00 82.75 84 GLU A C 1
ATOM 722 O O . GLU A 1 84 ? 13.640 -6.629 -6.685 1.00 82.75 84 GLU A O 1
ATOM 727 N N . VAL A 1 85 ? 14.312 -4.977 -8.048 1.00 80.19 85 VAL A N 1
ATOM 728 C CA . VAL A 1 85 ? 13.526 -5.437 -9.195 1.00 80.19 85 VAL A CA 1
ATOM 729 C C . VAL A 1 85 ? 14.229 -6.649 -9.800 1.00 80.19 85 VAL A C 1
ATOM 731 O O . VAL A 1 85 ? 15.321 -6.519 -10.349 1.00 80.19 85 VAL A O 1
ATOM 734 N N . ASP A 1 86 ? 13.597 -7.817 -9.726 1.00 77.94 86 ASP A N 1
ATOM 735 C CA . ASP A 1 86 ? 14.086 -9.010 -10.411 1.00 77.94 86 ASP A CA 1
ATOM 736 C C . ASP A 1 86 ? 13.611 -9.010 -11.870 1.00 77.94 86 ASP A C 1
ATOM 738 O O . ASP A 1 86 ? 12.456 -9.311 -12.185 1.00 77.94 86 ASP A O 1
ATOM 742 N N . TYR A 1 87 ? 14.520 -8.641 -12.771 1.00 77.69 87 TYR A N 1
ATOM 743 C CA . TYR A 1 87 ? 14.277 -8.628 -14.214 1.00 77.69 87 TYR A CA 1
ATOM 744 C C . TYR A 1 87 ? 14.263 -10.034 -14.832 1.00 77.69 87 TYR A C 1
ATOM 746 O O . TYR A 1 87 ? 13.855 -10.176 -15.983 1.00 77.69 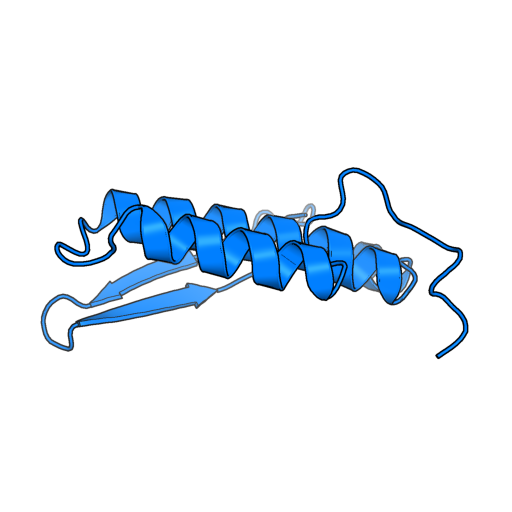87 TYR A O 1
ATOM 754 N N . CYS A 1 88 ? 14.663 -11.082 -14.103 1.00 72.50 88 CYS A N 1
ATOM 755 C CA . CYS A 1 88 ? 14.623 -12.458 -14.608 1.00 72.50 88 CYS A CA 1
ATOM 756 C C . CYS A 1 88 ? 13.191 -13.018 -14.669 1.00 72.50 88 CYS A C 1
ATOM 758 O O . CYS A 1 88 ? 12.950 -14.002 -15.359 1.00 72.50 88 CYS A O 1
ATOM 760 N N . ILE A 1 89 ? 12.232 -12.369 -13.999 1.00 66.56 89 ILE A N 1
ATOM 761 C CA . ILE A 1 89 ? 10.801 -12.729 -13.982 1.00 66.56 89 ILE A CA 1
ATOM 762 C C . ILE A 1 89 ? 10.039 -12.083 -15.163 1.00 66.56 89 ILE A C 1
ATOM 764 O O . ILE A 1 89 ? 8.814 -11.997 -15.166 1.00 66.56 89 ILE A O 1
ATOM 768 N N . MET A 1 90 ? 10.748 -11.552 -16.166 1.00 59.72 90 MET A N 1
ATOM 769 C CA . MET A 1 90 ? 10.144 -10.829 -17.295 1.00 59.72 90 MET A CA 1
ATOM 770 C C . MET A 1 90 ? 9.454 -11.718 -18.349 1.00 59.72 90 MET A C 1
ATOM 772 O O . MET A 1 90 ? 8.791 -11.162 -19.224 1.00 59.72 90 MET A O 1
ATOM 776 N N . ASP A 1 91 ? 9.566 -13.048 -18.251 1.00 48.84 91 ASP A N 1
ATOM 777 C CA . ASP A 1 91 ? 9.140 -14.010 -19.283 1.00 48.84 91 ASP A CA 1
ATOM 778 C C . ASP A 1 91 ? 7.947 -14.916 -18.882 1.00 48.84 91 ASP A C 1
ATOM 780 O O . ASP A 1 91 ? 7.902 -16.086 -19.261 1.00 48.84 91 ASP A O 1
ATOM 784 N N . GLU A 1 92 ? 6.941 -14.389 -18.170 1.00 44.31 92 GLU A N 1
ATOM 785 C CA . GLU A 1 92 ? 5.619 -15.047 -18.024 1.00 44.31 92 GLU A CA 1
ATOM 786 C C . GLU A 1 92 ? 4.441 -14.163 -18.468 1.00 44.31 92 GLU A C 1
ATOM 788 O O . GLU A 1 92 ? 4.334 -12.992 -18.021 1.00 44.31 92 GLU A O 1
#

pLDDT: mean 79.81, std 12.05, range [43.47, 91.0]

Foldseek 3Di:
DADVVPDDWDWDADPVVGDIDTRDDDDPVVLVVDDPLVNLQVVLVVVLVRVVVNCVVVPPVPDDPVNNVVVVVVCVVVNRHDPDRDPVPVPD

Sequence (92 aa):
MPDETGKKHLKRYDKKDKYLTIDITVGLEKYKKLYKIEQRHELGHVIYGNLRDALNKYKFVKFDSDFFKDFKNWCNEIGWLMDEVDYCIMDE

InterPro domains:
  IPR029078 Immunity protein 44 [PF15571] (2-77)

Secondary structure (DSSP, 8-state):
---TT-PPPEEEEETTTTEEEEEPP--HHHHTTS-HHHHHHHHHHHHHHHHHHHHHHTT-TT--HHHHHHHHHHHHHTTSS-SS--GGGTT-

Organism: NCBI:txid405671